Protein AF-A0A1X0IWE1-F1 (afdb_monomer_lite)

pLDDT: mean 73.01, std 16.5, range [47.62, 95.75]

Structure (mmCIF, N/CA/C/O backbone):
data_AF-A0A1X0IWE1-F1
#
_entry.id   AF-A0A1X0IWE1-F1
#
loop_
_atom_site.group_PDB
_atom_site.id
_atom_site.type_symbol
_atom_site.label_atom_id
_atom_site.label_alt_id
_atom_site.label_comp_id
_atom_site.label_asym_id
_atom_site.label_entity_id
_atom_site.label_seq_id
_atom_site.pdbx_PDB_ins_code
_atom_site.Cartn_x
_atom_site.Cartn_y
_atom_site.Cartn_z
_atom_site.occupancy
_atom_site.B_iso_or_equiv
_atom_site.auth_seq_id
_atom_site.auth_comp_id
_atom_site.auth_asym_id
_atom_site.auth_atom_id
_atom_site.pdbx_PDB_model_num
ATOM 1 N N . MET A 1 1 ? 18.487 31.346 -13.617 1.00 50.22 1 MET A N 1
ATOM 2 C CA . MET A 1 1 ? 17.050 31.021 -13.475 1.00 50.22 1 MET A CA 1
ATOM 3 C C . MET A 1 1 ? 16.909 29.533 -13.162 1.00 50.22 1 MET A C 1
ATOM 5 O O . MET A 1 1 ? 16.405 28.768 -13.969 1.00 50.22 1 MET A O 1
ATOM 9 N N . THR A 1 2 ? 17.403 29.115 -11.999 1.00 60.31 2 THR A N 1
ATOM 10 C CA . THR A 1 2 ? 17.423 27.707 -11.577 1.00 60.31 2 THR A CA 1
ATOM 11 C C . THR A 1 2 ? 17.333 27.721 -10.062 1.00 60.31 2 THR A C 1
ATOM 13 O O . THR A 1 2 ? 18.298 28.065 -9.383 1.00 60.31 2 THR A O 1
ATOM 16 N N . THR A 1 3 ? 16.139 27.483 -9.527 1.00 59.19 3 THR A N 1
ATOM 17 C CA . THR A 1 3 ? 15.910 27.519 -8.083 1.00 59.19 3 THR A CA 1
ATOM 18 C C . THR A 1 3 ? 16.243 26.168 -7.467 1.00 59.19 3 THR A C 1
ATOM 20 O O . THR A 1 3 ? 15.710 25.133 -7.867 1.00 59.19 3 THR A O 1
ATOM 23 N N . LEU A 1 4 ? 17.135 26.234 -6.483 1.00 60.75 4 LEU A N 1
ATOM 24 C CA . LEU A 1 4 ? 17.439 25.241 -5.463 1.00 60.75 4 LEU A CA 1
ATOM 25 C C . LEU A 1 4 ? 16.189 24.506 -4.941 1.00 60.75 4 LEU A C 1
ATOM 27 O O . LEU A 1 4 ? 15.173 25.124 -4.638 1.00 60.75 4 LEU A O 1
ATOM 31 N N . GLY A 1 5 ? 16.348 23.206 -4.681 1.00 58.81 5 GLY A N 1
ATOM 32 C CA . GLY A 1 5 ? 15.872 22.642 -3.413 1.00 58.81 5 GLY A CA 1
ATOM 33 C C . GLY A 1 5 ? 14.465 22.049 -3.346 1.00 58.81 5 GLY A C 1
ATOM 34 O O . GLY A 1 5 ? 14.011 21.749 -2.248 1.00 58.81 5 GLY A O 1
ATOM 35 N N . GLY A 1 6 ? 13.780 21.822 -4.464 1.00 59.59 6 GLY A N 1
ATOM 36 C CA . GLY A 1 6 ? 12.551 21.026 -4.486 1.00 59.59 6 GLY A CA 1
ATOM 37 C C . GLY A 1 6 ? 12.812 19.723 -5.216 1.00 59.59 6 GLY A C 1
ATOM 38 O O . GLY A 1 6 ? 13.010 19.753 -6.426 1.00 59.59 6 GLY A O 1
ATOM 39 N N . LEU A 1 7 ? 12.854 18.605 -4.487 1.00 63.31 7 LEU A N 1
ATOM 40 C CA . LEU A 1 7 ? 12.877 17.237 -5.017 1.00 63.31 7 LEU A CA 1
ATOM 41 C C . LEU A 1 7 ? 12.071 17.183 -6.315 1.00 63.31 7 LEU A C 1
ATOM 43 O O . LEU A 1 7 ? 10.848 17.313 -6.265 1.00 63.31 7 LEU A O 1
ATOM 47 N N . GLN A 1 8 ? 12.745 17.087 -7.470 1.00 68.56 8 GLN A N 1
ATOM 48 C CA . GLN A 1 8 ? 12.017 17.183 -8.729 1.00 68.56 8 GLN A CA 1
ATOM 49 C C . GLN A 1 8 ? 10.981 16.059 -8.719 1.00 68.56 8 GLN A C 1
ATOM 51 O O . GLN A 1 8 ? 11.393 14.904 -8.581 1.00 68.56 8 GLN A O 1
ATOM 56 N N . PRO A 1 9 ? 9.675 16.355 -8.856 1.00 78.12 9 PRO A N 1
ATOM 57 C CA . PRO A 1 9 ? 8.620 15.342 -8.801 1.00 78.12 9 PRO A CA 1
ATOM 58 C C . PRO A 1 9 ? 8.896 14.158 -9.740 1.00 78.12 9 PRO A C 1
ATOM 60 O O . PRO A 1 9 ? 8.534 13.022 -9.451 1.00 78.12 9 PRO A O 1
ATOM 63 N N . MET A 1 10 ? 9.654 14.413 -10.809 1.00 84.75 10 MET A N 1
ATOM 64 C CA . MET A 1 10 ? 10.177 13.412 -11.735 1.00 84.75 10 MET A CA 1
ATOM 65 C C . MET A 1 10 ? 10.980 12.279 -11.072 1.00 84.75 10 MET A C 1
ATOM 67 O O . MET A 1 10 ? 10.836 11.136 -11.492 1.00 84.75 10 MET A O 1
ATOM 71 N N . HIS A 1 11 ? 11.770 12.532 -10.021 1.00 85.44 11 HIS A N 1
ATOM 72 C CA . HIS A 1 11 ? 12.520 11.474 -9.323 1.00 85.44 11 HIS A CA 1
ATOM 73 C C . HIS A 1 11 ? 11.579 10.495 -8.617 1.00 85.44 11 HIS A C 1
ATOM 75 O O . HIS A 1 11 ? 11.768 9.285 -8.706 1.00 85.44 11 HIS A O 1
ATOM 81 N N . TRP A 1 12 ? 10.528 11.004 -7.969 1.00 87.88 12 TRP A N 1
ATOM 82 C CA . TRP A 1 12 ? 9.516 10.167 -7.323 1.00 87.88 12 TRP A CA 1
ATOM 83 C C . TRP A 1 12 ? 8.756 9.310 -8.331 1.00 87.88 12 TRP A C 1
ATOM 85 O O . TRP A 1 12 ? 8.531 8.128 -8.078 1.00 87.88 12 TRP A O 1
ATOM 95 N N . VAL A 1 13 ? 8.423 9.870 -9.497 1.00 90.12 13 VAL A N 1
ATOM 96 C CA . VAL A 1 13 ? 7.805 9.105 -10.589 1.00 90.12 13 VAL A CA 1
ATOM 97 C C . VAL A 1 13 ? 8.718 7.959 -11.027 1.00 90.12 13 VAL A C 1
ATOM 99 O O . VAL A 1 13 ? 8.257 6.824 -11.115 1.00 90.12 13 VAL A O 1
ATOM 102 N N . ILE A 1 14 ? 10.016 8.214 -11.225 1.00 91.69 14 ILE A N 1
ATOM 103 C CA . ILE A 1 14 ? 10.986 7.177 -11.613 1.00 91.69 14 ILE A CA 1
ATOM 104 C C . ILE A 1 14 ? 11.077 6.080 -10.545 1.00 91.69 14 ILE A C 1
ATOM 106 O O . ILE A 1 14 ? 11.038 4.899 -10.885 1.00 91.69 14 ILE A O 1
ATOM 110 N N . VAL A 1 15 ? 11.133 6.439 -9.259 1.00 91.56 15 VAL A N 1
ATOM 111 C CA . VAL A 1 15 ? 11.163 5.458 -8.161 1.00 91.56 15 VAL A CA 1
ATOM 112 C C . VAL A 1 15 ? 9.898 4.601 -8.149 1.00 91.56 15 VAL A C 1
ATOM 114 O O . VAL A 1 15 ? 10.001 3.380 -8.047 1.00 91.56 15 VAL A O 1
ATOM 117 N N . ILE A 1 16 ? 8.714 5.202 -8.306 1.00 90.94 16 ILE A N 1
ATOM 118 C CA . ILE A 1 16 ? 7.446 4.460 -8.371 1.00 90.94 16 ILE A CA 1
ATOM 119 C C . ILE A 1 16 ? 7.432 3.516 -9.575 1.00 90.94 16 ILE A C 1
ATOM 121 O O . ILE A 1 16 ? 6.998 2.375 -9.439 1.00 90.94 16 ILE A O 1
ATOM 125 N N . VAL A 1 17 ? 7.931 3.956 -10.732 1.00 92.38 17 VAL A N 1
ATOM 126 C CA . VAL A 1 17 ? 8.019 3.118 -11.935 1.00 92.38 17 VAL A CA 1
ATOM 127 C C . VAL A 1 17 ? 8.954 1.933 -11.701 1.00 92.38 17 VAL A C 1
ATOM 129 O O . VAL A 1 17 ? 8.559 0.797 -11.947 1.00 92.38 17 VAL A O 1
ATOM 132 N N . VAL A 1 18 ? 10.155 2.157 -11.165 1.00 93.56 18 VAL A N 1
ATOM 133 C CA . VAL A 1 18 ? 11.112 1.078 -10.862 1.00 93.56 18 VAL A CA 1
ATOM 134 C C . VAL A 1 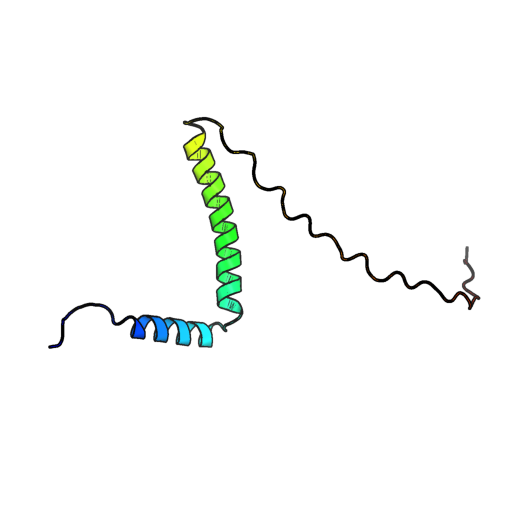18 ? 10.536 0.107 -9.827 1.00 93.56 18 VAL A C 1
ATOM 136 O O . VAL A 1 18 ? 10.610 -1.107 -10.011 1.00 93.56 18 VAL A O 1
ATOM 139 N N . PHE A 1 19 ? 9.892 0.617 -8.778 1.00 92.00 19 PHE A N 1
ATOM 140 C CA . PHE A 1 19 ? 9.222 -0.205 -7.772 1.00 92.00 19 PHE A CA 1
ATOM 141 C C . PHE A 1 19 ? 8.073 -1.021 -8.385 1.00 92.00 19 PHE A C 1
ATOM 143 O O . PHE A 1 19 ? 7.950 -2.216 -8.126 1.00 92.00 19 PHE A O 1
ATOM 150 N N . ALA A 1 20 ? 7.261 -0.420 -9.256 1.00 91.00 20 ALA A N 1
ATOM 151 C CA . ALA A 1 20 ? 6.193 -1.115 -9.969 1.00 91.00 20 ALA A CA 1
ATOM 152 C C . ALA A 1 20 ? 6.722 -2.175 -10.948 1.00 91.00 20 ALA A C 1
ATOM 154 O O . ALA A 1 20 ? 6.035 -3.169 -11.167 1.00 91.00 20 ALA A O 1
ATOM 155 N N . LEU A 1 21 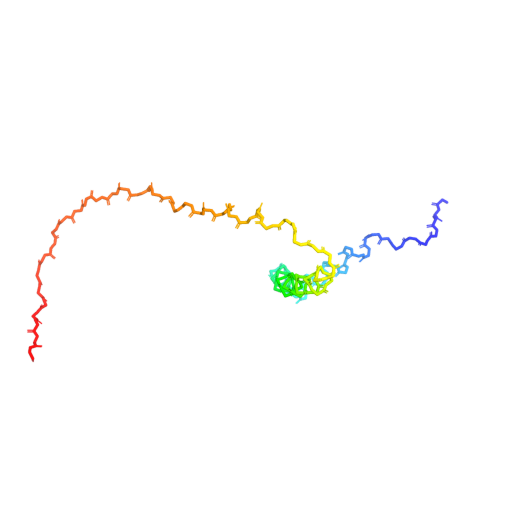? 7.919 -2.005 -11.515 1.00 92.38 21 LEU A N 1
ATOM 156 C CA . LEU A 1 21 ? 8.567 -3.022 -12.351 1.00 92.38 21 LEU A CA 1
ATOM 157 C C . LEU A 1 21 ? 9.112 -4.191 -11.517 1.00 92.38 21 LEU A C 1
ATOM 159 O O . LEU A 1 21 ? 8.931 -5.340 -11.905 1.00 92.38 21 LEU A O 1
ATOM 163 N N . LEU A 1 22 ? 9.720 -3.912 -10.359 1.00 92.06 22 LEU A N 1
ATOM 164 C CA . LEU A 1 22 ? 10.256 -4.930 -9.442 1.00 92.06 22 LEU A CA 1
ATOM 165 C C . LEU A 1 22 ? 9.153 -5.772 -8.789 1.00 92.06 22 LEU A C 1
ATOM 167 O O . LEU A 1 22 ? 9.223 -6.998 -8.773 1.00 92.06 22 LEU A O 1
ATOM 171 N N . PHE A 1 23 ? 8.132 -5.112 -8.243 1.00 89.19 23 PHE A N 1
ATOM 172 C CA . PHE A 1 23 ? 7.028 -5.775 -7.546 1.00 89.19 23 PHE A CA 1
ATOM 173 C C . PHE A 1 23 ? 5.898 -6.187 -8.498 1.00 89.19 23 PHE A C 1
ATOM 175 O O . PHE A 1 23 ? 5.104 -7.070 -8.179 1.00 89.19 23 PHE A O 1
ATOM 182 N N . GLY A 1 24 ? 5.819 -5.573 -9.676 1.00 86.12 24 GLY A N 1
ATOM 183 C CA . GLY A 1 24 ? 4.742 -5.752 -10.641 1.00 86.12 24 GLY A CA 1
ATOM 184 C C . GLY A 1 24 ? 3.566 -4.799 -10.397 1.00 86.12 24 GLY A C 1
ATOM 185 O O . GLY A 1 24 ? 3.079 -4.638 -9.273 1.00 86.12 24 GLY A O 1
ATOM 186 N N . ALA A 1 25 ? 3.025 -4.236 -11.482 1.00 84.12 25 ALA A N 1
ATOM 187 C CA . ALA A 1 25 ? 1.894 -3.300 -11.454 1.00 84.12 25 ALA A CA 1
ATOM 188 C C . ALA A 1 25 ? 0.633 -3.867 -10.769 1.00 84.12 25 ALA A C 1
ATOM 190 O O . ALA A 1 25 ? -0.199 -3.108 -10.280 1.00 84.12 25 ALA A O 1
ATOM 191 N N . LYS A 1 26 ? 0.495 -5.200 -10.696 1.00 85.38 26 LYS A N 1
ATOM 192 C CA . LYS A 1 26 ? -0.640 -5.872 -10.046 1.00 85.38 26 LYS A CA 1
ATOM 193 C C . LYS A 1 26 ? -0.448 -6.117 -8.545 1.00 85.38 26 LYS A C 1
ATOM 195 O O . LYS A 1 26 ? -1.436 -6.368 -7.865 1.00 85.38 26 LYS A O 1
ATOM 200 N N . LYS A 1 27 ? 0.783 -6.059 -8.019 1.00 86.56 27 LYS A N 1
ATOM 201 C CA . LYS A 1 27 ? 1.077 -6.328 -6.596 1.00 86.56 27 LYS A CA 1
ATOM 202 C C . LYS A 1 27 ? 1.021 -5.078 -5.732 1.00 86.56 27 LYS A C 1
ATOM 204 O O . LYS A 1 27 ? 0.498 -5.147 -4.630 1.00 86.56 27 LYS A O 1
ATOM 209 N N . LEU A 1 28 ? 1.457 -3.930 -6.247 1.00 90.94 28 LEU A N 1
ATOM 210 C CA . LEU A 1 28 ? 1.296 -2.635 -5.575 1.00 90.94 28 LEU A CA 1
ATOM 211 C C . LEU A 1 28 ? -0.150 -2.346 -5.113 1.00 90.94 28 LEU A C 1
ATOM 213 O O . LEU A 1 28 ? -0.344 -2.086 -3.925 1.00 90.94 28 LEU A O 1
ATOM 217 N N . PRO A 1 29 ? -1.176 -2.413 -5.988 1.00 85.12 29 PRO A N 1
ATOM 218 C CA . PRO A 1 29 ? -2.553 -2.129 -5.583 1.00 85.12 29 PRO A CA 1
ATOM 219 C C . PRO A 1 29 ? -3.126 -3.199 -4.648 1.00 85.12 29 PRO A C 1
ATOM 221 O O . PRO A 1 29 ? -3.961 -2.889 -3.804 1.00 85.12 29 PRO A O 1
ATOM 224 N N . ASP A 1 30 ? -2.676 -4.446 -4.777 1.00 91.31 30 ASP A N 1
ATOM 225 C CA . A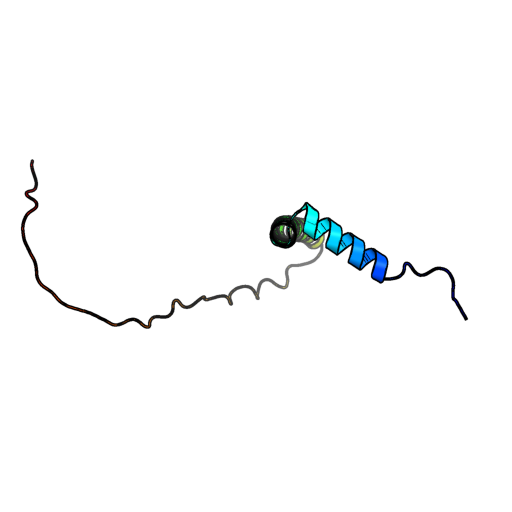SP A 1 30 ? -3.111 -5.561 -3.934 1.00 91.31 30 ASP A CA 1
ATOM 226 C C . ASP A 1 30 ? -2.578 -5.421 -2.498 1.00 91.31 30 ASP A C 1
ATOM 228 O O . ASP A 1 30 ? -3.344 -5.488 -1.535 1.00 91.31 30 ASP A O 1
ATOM 232 N N . LEU A 1 31 ? -1.288 -5.088 -2.358 1.00 92.19 31 LEU A N 1
ATOM 233 C CA . LEU A 1 31 ? -0.653 -4.752 -1.082 1.00 92.19 31 LEU A CA 1
ATOM 234 C C . LEU A 1 31 ? -1.275 -3.498 -0.462 1.00 92.19 31 LEU A C 1
ATOM 236 O O . LEU A 1 31 ? -1.600 -3.492 0.719 1.00 92.19 31 LEU A O 1
ATOM 240 N N . ALA A 1 32 ? -1.503 -2.445 -1.249 1.00 92.44 32 ALA A N 1
ATOM 241 C CA . ALA A 1 32 ? -2.162 -1.239 -0.755 1.00 92.44 32 ALA A CA 1
ATOM 242 C C . ALA A 1 32 ? -3.592 -1.524 -0.261 1.00 92.44 32 ALA A C 1
ATOM 244 O O . ALA A 1 32 ? -4.001 -0.986 0.768 1.00 92.44 32 ALA A O 1
ATOM 245 N N . ARG A 1 33 ? -4.352 -2.392 -0.947 1.00 92.31 33 ARG A N 1
ATOM 246 C CA . ARG A 1 33 ? -5.697 -2.802 -0.510 1.00 92.31 33 ARG A CA 1
ATOM 247 C C . ARG A 1 33 ? -5.670 -3.629 0.771 1.00 92.31 33 ARG A C 1
ATOM 249 O O . ARG A 1 33 ? -6.486 -3.367 1.654 1.00 92.31 33 ARG A O 1
ATOM 256 N N . SER A 1 34 ? -4.771 -4.605 0.888 1.00 93.31 34 SER A N 1
ATOM 257 C CA . SER A 1 34 ? -4.677 -5.442 2.092 1.00 93.31 34 SER A CA 1
ATOM 258 C C . SER A 1 34 ? -4.199 -4.633 3.300 1.00 93.31 34 SER A C 1
ATOM 260 O O . SER A 1 34 ? -4.848 -4.667 4.346 1.00 93.31 34 SER A O 1
ATOM 262 N N . LEU A 1 35 ? -3.159 -3.810 3.128 1.00 95.00 35 LEU A N 1
ATOM 263 C CA . LEU A 1 35 ? -2.677 -2.873 4.145 1.00 95.00 35 LEU A CA 1
ATOM 264 C C . LEU A 1 35 ? -3.753 -1.850 4.515 1.00 95.00 35 LEU A C 1
ATOM 266 O O . LEU A 1 35 ? -3.978 -1.602 5.695 1.00 95.00 35 LEU A O 1
ATOM 270 N N . GLY A 1 36 ? -4.469 -1.298 3.534 1.00 93.38 36 GLY A N 1
ATOM 271 C CA . GLY A 1 36 ? -5.560 -0.352 3.764 1.00 93.38 36 GLY A CA 1
ATOM 272 C C . GLY A 1 36 ? -6.716 -0.958 4.561 1.00 93.38 36 GLY A C 1
ATOM 273 O O . GLY A 1 36 ? -7.276 -0.292 5.431 1.00 93.38 36 GLY A O 1
ATOM 274 N N . LYS A 1 37 ? -7.047 -2.231 4.321 1.00 94.75 37 LYS A N 1
ATOM 275 C CA . LYS A 1 37 ? -8.071 -2.956 5.084 1.00 94.75 37 LYS A CA 1
ATOM 276 C C . LYS A 1 37 ? -7.640 -3.160 6.542 1.00 94.75 37 LYS A C 1
ATOM 278 O O . LYS A 1 37 ? -8.433 -2.865 7.433 1.00 94.75 37 LYS A O 1
ATOM 283 N N . SER A 1 38 ? -6.389 -3.559 6.786 1.00 94.62 38 SER A N 1
ATOM 284 C CA . SER A 1 38 ? -5.832 -3.675 8.144 1.00 94.62 38 SER A CA 1
ATOM 285 C C . SER A 1 38 ? -5.761 -2.322 8.862 1.00 94.62 38 SER A C 1
ATOM 287 O O . SER A 1 38 ? -6.177 -2.212 10.013 1.00 94.62 38 SER A O 1
ATOM 289 N N . LEU A 1 39 ? -5.315 -1.266 8.170 1.00 95.75 39 LEU A N 1
ATOM 290 C CA . LEU A 1 39 ? -5.281 0.096 8.712 1.00 95.75 39 LEU A CA 1
ATOM 291 C C . LEU A 1 39 ? -6.680 0.626 9.025 1.00 95.75 39 LEU A C 1
ATOM 293 O O . LEU A 1 39 ? -6.833 1.350 10.000 1.00 95.75 39 LEU A O 1
ATOM 297 N N . ARG A 1 40 ? -7.698 0.295 8.223 1.00 92.56 40 ARG A N 1
ATOM 298 C CA . ARG A 1 40 ? -9.082 0.721 8.468 1.00 92.56 40 ARG A CA 1
ATOM 299 C C . ARG A 1 40 ? -9.635 0.107 9.748 1.00 92.56 40 ARG A C 1
ATOM 301 O O . ARG A 1 40 ? -10.227 0.840 10.530 1.00 92.56 40 ARG A O 1
ATOM 308 N N . ILE A 1 41 ? -9.425 -1.193 9.957 1.00 93.44 41 ILE A N 1
ATOM 309 C CA . ILE A 1 41 ? -9.857 -1.887 11.179 1.00 93.44 41 ILE A CA 1
ATOM 310 C C . ILE A 1 41 ? -9.149 -1.271 12.385 1.00 93.44 41 ILE A C 1
ATOM 312 O O . ILE A 1 41 ? -9.810 -0.790 13.297 1.00 93.44 41 ILE A O 1
ATOM 316 N N . PHE A 1 42 ? -7.822 -1.143 12.320 1.00 94.44 42 PHE A N 1
ATOM 317 C CA . PHE A 1 42 ? -7.040 -0.518 13.384 1.00 94.44 42 PHE A CA 1
ATOM 318 C C . PHE A 1 42 ? -7.463 0.935 13.655 1.00 94.44 42 PHE A C 1
ATOM 320 O O . PHE A 1 42 ? -7.604 1.345 14.799 1.00 94.44 42 PHE A O 1
ATOM 327 N N . LYS A 1 43 ? -7.719 1.734 12.612 1.00 90.00 43 LYS A N 1
ATOM 328 C CA . LYS A 1 43 ? -8.210 3.114 12.739 1.00 90.00 43 LYS A CA 1
ATOM 329 C C . LYS A 1 43 ? -9.576 3.159 13.419 1.00 90.00 43 LYS A C 1
ATOM 331 O O . LYS A 1 43 ? -9.796 4.066 14.213 1.00 90.00 43 LYS A O 1
ATOM 336 N N . SER A 1 44 ? -10.476 2.235 13.087 1.00 89.69 44 SER A N 1
ATOM 337 C CA . SER A 1 44 ? -11.800 2.122 13.703 1.00 89.69 44 SER A CA 1
ATOM 338 C C . SER A 1 44 ? -11.699 1.744 15.176 1.00 89.69 44 SER A C 1
ATOM 340 O O . SER A 1 44 ? -12.289 2.445 15.989 1.00 89.69 44 SER A O 1
ATOM 342 N N . GLU A 1 45 ? -10.893 0.740 15.523 1.00 89.50 45 GLU A N 1
ATOM 343 C CA . GLU A 1 45 ? -10.657 0.338 16.918 1.00 89.50 45 GLU A CA 1
ATOM 344 C C . GLU A 1 45 ? -9.998 1.470 17.720 1.00 89.50 45 GLU A C 1
ATOM 346 O O . GLU A 1 45 ? -10.478 1.853 18.780 1.00 89.50 45 GLU A O 1
ATOM 351 N N . VAL A 1 46 ? -8.956 2.111 17.182 1.00 90.56 46 VAL A N 1
ATOM 352 C CA . VAL A 1 46 ? -8.309 3.266 17.832 1.00 90.56 46 VAL A CA 1
ATOM 353 C C . VAL A 1 46 ? -9.267 4.453 17.966 1.00 90.56 46 VAL A C 1
ATOM 355 O O . VAL A 1 46 ? -9.215 5.185 18.955 1.00 90.56 46 VAL A O 1
ATOM 358 N N . LYS A 1 47 ? -10.145 4.676 16.982 1.00 87.94 47 LYS A N 1
ATOM 359 C CA . LYS A 1 47 ? -11.147 5.746 17.035 1.00 87.94 47 LYS A CA 1
ATOM 360 C C . LYS A 1 47 ? -12.243 5.442 18.048 1.00 87.94 47 LYS A C 1
ATOM 362 O O . LYS A 1 47 ? -12.713 6.393 18.661 1.00 87.94 47 LYS A O 1
ATOM 367 N N . GLU A 1 48 ? -12.625 4.180 18.219 1.00 83.69 48 GLU A N 1
ATOM 368 C CA . GLU A 1 48 ? -13.548 3.726 19.260 1.00 83.69 48 GLU A CA 1
ATOM 369 C C . GLU A 1 48 ? -12.936 3.968 20.640 1.00 83.69 48 GLU A C 1
ATOM 371 O O . GLU A 1 48 ? -13.534 4.683 21.430 1.00 83.69 48 GLU A O 1
ATOM 376 N N . LEU A 1 49 ? -11.684 3.556 20.868 1.00 81.56 49 LEU A N 1
ATOM 377 C CA . LEU A 1 49 ? -10.958 3.843 22.114 1.00 81.56 49 LEU A CA 1
ATOM 378 C C . LEU A 1 49 ? -10.847 5.350 22.408 1.00 81.56 49 LEU A C 1
ATOM 380 O O . LEU A 1 49 ? -10.843 5.771 23.561 1.00 81.56 49 LEU A O 1
ATOM 384 N N . GLN A 1 50 ? -10.755 6.180 21.365 1.00 80.50 50 GLN A N 1
ATOM 385 C CA . GLN A 1 50 ? -10.756 7.638 21.493 1.00 80.50 50 GLN A CA 1
ATOM 386 C C . GLN A 1 50 ? -12.173 8.230 21.666 1.00 80.50 50 GLN A C 1
ATOM 388 O O . GLN A 1 50 ? -12.310 9.290 22.278 1.00 80.50 50 GLN A O 1
ATOM 393 N N . ASN A 1 51 ? -13.216 7.583 21.130 1.00 70.56 51 ASN A N 1
ATOM 394 C CA . ASN A 1 51 ? -14.623 8.009 21.216 1.00 70.56 51 ASN A CA 1
ATOM 395 C C . ASN A 1 51 ? -15.364 7.458 22.433 1.00 70.56 51 ASN A C 1
ATOM 397 O O . ASN A 1 51 ? -16.391 8.029 22.786 1.00 70.56 51 ASN A O 1
ATOM 401 N N . ASP A 1 52 ? -14.853 6.436 23.117 1.00 60.66 52 ASP A N 1
ATOM 402 C CA . ASP A 1 52 ? -15.426 5.936 24.3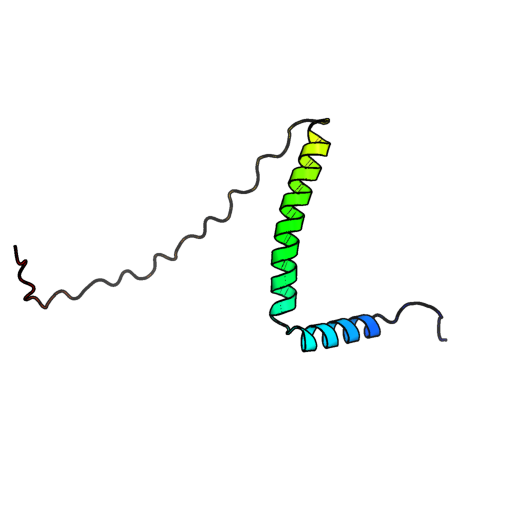74 1.00 60.66 52 ASP A CA 1
ATOM 403 C C . ASP A 1 52 ? -15.379 7.012 25.488 1.00 60.66 52 ASP A C 1
ATOM 405 O O . ASP A 1 52 ? -16.114 6.962 26.467 1.00 60.66 52 ASP A O 1
ATOM 409 N N . GLY A 1 53 ? -14.594 8.084 25.289 1.00 59.69 53 GLY A N 1
ATOM 410 C CA . GLY A 1 53 ? -14.644 9.319 26.084 1.00 59.69 53 GLY A CA 1
ATOM 411 C C . GLY A 1 53 ? -15.538 10.449 25.532 1.00 59.69 53 GLY A C 1
ATOM 412 O O . GLY A 1 53 ? -15.592 11.520 26.141 1.00 59.69 53 GLY A O 1
ATOM 413 N N . LYS A 1 54 ? -16.194 10.289 24.372 1.00 58.94 54 LYS A N 1
ATOM 414 C CA . LYS A 1 54 ? -16.930 11.366 23.677 1.00 58.94 54 LYS A CA 1
ATOM 415 C C . LYS A 1 54 ? -17.993 10.856 22.677 1.00 58.94 54 LYS A C 1
ATOM 417 O O . LYS A 1 54 ? -17.891 11.122 21.491 1.00 58.94 54 LYS A O 1
ATOM 422 N N . SER A 1 55 ? -19.049 10.237 23.200 1.00 49.97 55 SER A N 1
ATOM 423 C CA . SER A 1 55 ? -20.410 10.173 22.630 1.00 49.97 55 SER A CA 1
ATOM 424 C C . SER A 1 55 ? -20.628 9.539 21.246 1.00 49.97 55 SER A C 1
ATOM 426 O O . SER A 1 55 ? -20.208 10.028 20.203 1.00 49.97 55 SER A O 1
ATOM 428 N N . ALA A 1 56 ? -21.471 8.509 21.275 1.00 54.47 56 ALA A N 1
ATOM 429 C CA . ALA A 1 56 ? -22.160 7.897 20.153 1.00 54.47 56 ALA A CA 1
ATOM 430 C C . ALA A 1 56 ? -22.939 8.911 19.293 1.00 54.47 56 ALA A C 1
ATOM 432 O O . ALA A 1 56 ? -23.973 9.419 19.713 1.00 54.47 56 ALA A O 1
ATOM 433 N N . ASP A 1 57 ? -22.474 9.148 18.069 1.00 55.94 57 ASP A N 1
ATOM 434 C CA . ASP A 1 57 ? -23.293 9.608 16.947 1.00 55.94 57 ASP A CA 1
ATOM 435 C C . ASP A 1 57 ? -22.584 9.199 15.643 1.00 55.94 57 ASP A C 1
ATOM 437 O 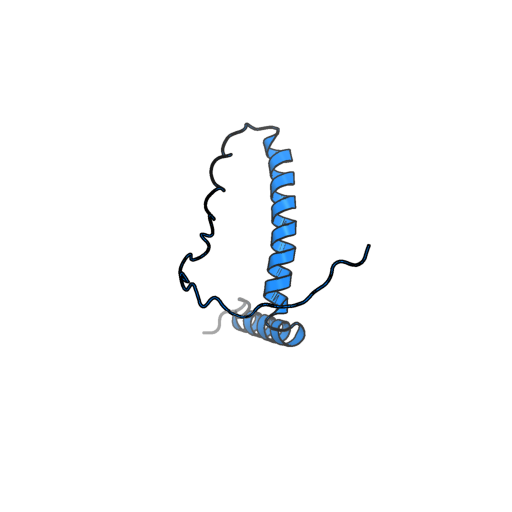O . ASP A 1 57 ? -21.356 9.202 15.575 1.00 55.94 57 ASP A O 1
ATOM 441 N N . THR A 1 58 ? -23.325 8.868 14.586 1.00 56.28 58 THR A N 1
ATOM 442 C CA . THR A 1 58 ? -22.841 8.361 13.277 1.00 56.28 58 THR A CA 1
ATOM 443 C C . THR A 1 58 ? -22.666 6.834 13.148 1.00 56.28 58 THR A C 1
ATOM 445 O O . THR A 1 58 ? -21.624 6.332 12.728 1.00 56.28 58 THR A O 1
ATOM 448 N N . ALA A 1 59 ? -23.735 6.077 13.402 1.00 56.84 59 ALA A N 1
ATOM 449 C CA . ALA A 1 59 ? -23.909 4.710 12.893 1.00 56.84 59 ALA A CA 1
ATOM 450 C C . ALA A 1 59 ? -25.109 4.648 11.929 1.00 56.84 59 ALA A C 1
ATOM 452 O O . ALA A 1 59 ? -26.103 3.987 12.196 1.00 56.84 59 ALA A O 1
ATOM 453 N N . ALA A 1 60 ? -25.045 5.381 10.813 1.00 56.41 60 ALA A N 1
ATOM 454 C CA . ALA A 1 60 ? -26.061 5.314 9.760 1.00 56.41 60 ALA A CA 1
ATOM 455 C C . ALA A 1 60 ? -25.485 5.755 8.406 1.00 56.41 60 ALA A C 1
ATOM 457 O O . ALA A 1 60 ? -25.799 6.840 7.936 1.00 56.41 60 ALA A O 1
ATOM 458 N N . GLN A 1 61 ? -24.599 4.950 7.804 1.00 55.38 61 GLN A N 1
ATOM 459 C CA . GLN A 1 61 ? -24.298 4.981 6.358 1.00 55.38 61 GLN A CA 1
ATOM 460 C C . GLN A 1 61 ? -23.285 3.880 6.000 1.00 55.38 61 GLN A C 1
ATOM 462 O O . GLN A 1 61 ? -22.090 4.123 5.864 1.00 55.38 61 GLN A O 1
ATOM 467 N N . ALA A 1 62 ? -23.757 2.637 5.890 1.00 54.53 62 ALA A N 1
ATOM 468 C CA . ALA A 1 62 ? -23.041 1.562 5.190 1.00 54.53 62 ALA A CA 1
ATOM 469 C C . ALA A 1 62 ? -23.989 0.395 4.854 1.00 54.53 62 ALA A C 1
ATOM 471 O O . ALA A 1 62 ? -23.691 -0.762 5.123 1.00 54.53 62 ALA A O 1
ATOM 472 N N . VAL A 1 63 ? -25.151 0.700 4.281 1.00 56.00 63 VAL A N 1
ATOM 473 C CA . VAL A 1 63 ? -26.032 -0.285 3.632 1.00 56.00 63 VAL A CA 1
ATOM 474 C C . VAL A 1 63 ? -26.437 0.287 2.283 1.00 56.00 63 VAL A C 1
ATOM 476 O O . VAL A 1 63 ? -27.564 0.698 2.071 1.00 56.00 63 VAL A O 1
ATOM 479 N N . GLU A 1 64 ? -25.466 0.379 1.376 1.00 60.66 64 GLU A N 1
ATOM 480 C CA . GLU A 1 64 ? -25.731 0.694 -0.029 1.00 60.66 64 GLU A CA 1
ATOM 481 C C . GLU A 1 64 ? -24.637 0.082 -0.913 1.00 60.66 64 GLU A C 1
ATOM 483 O O . GLU A 1 64 ? -23.847 0.752 -1.563 1.00 60.66 64 GLU A O 1
ATOM 488 N N . GLN A 1 65 ? -24.542 -1.246 -0.875 1.00 47.62 65 GLN A N 1
ATOM 489 C CA . GLN A 1 65 ? -23.992 -2.044 -1.973 1.00 47.62 65 GLN A CA 1
ATOM 490 C C . GLN A 1 65 ? -24.811 -3.335 -2.061 1.00 47.62 65 GLN A C 1
ATOM 492 O O . GLN A 1 65 ? -24.335 -4.452 -1.883 1.00 47.62 65 GLN A O 1
ATOM 497 N N . GLN A 1 66 ? -26.104 -3.137 -2.318 1.00 52.81 66 GLN A N 1
ATOM 498 C CA . GLN A 1 66 ? -26.993 -4.139 -2.884 1.00 52.81 66 GLN A CA 1
ATOM 499 C C . GLN A 1 66 ? -26.521 -4.387 -4.324 1.00 52.81 66 GLN A C 1
ATOM 501 O O . GLN A 1 66 ? -26.976 -3.740 -5.266 1.00 52.81 66 GLN A O 1
ATOM 506 N N . GLN A 1 67 ? -25.549 -5.280 -4.508 1.00 48.50 67 GLN A N 1
ATOM 507 C CA . GLN A 1 67 ? -25.231 -5.788 -5.836 1.00 48.50 67 GLN A CA 1
ATOM 508 C C . GLN A 1 67 ? -26.366 -6.721 -6.253 1.00 48.50 67 GLN A C 1
ATOM 510 O O . GLN A 1 67 ? -26.390 -7.897 -5.906 1.00 48.50 67 GLN A O 1
ATOM 515 N N . VAL A 1 68 ? -27.336 -6.147 -6.958 1.00 54.22 68 VAL A N 1
ATOM 516 C CA . VAL A 1 68 ? -28.364 -6.852 -7.722 1.00 54.22 68 VAL A CA 1
ATOM 517 C C . VAL A 1 68 ? -27.658 -7.796 -8.707 1.00 54.22 68 VAL A C 1
ATOM 519 O O . VAL A 1 68 ? -26.923 -7.313 -9.574 1.00 54.22 68 VAL A O 1
ATOM 522 N N . PRO A 1 69 ? -27.831 -9.126 -8.606 1.00 65.69 69 PRO A N 1
ATOM 523 C CA . PRO A 1 69 ? -27.509 -10.023 -9.706 1.00 65.69 69 PRO A CA 1
ATOM 524 C C . PRO A 1 69 ? -28.367 -9.615 -10.913 1.00 65.69 69 PRO A C 1
ATOM 526 O O . PRO A 1 69 ? -29.577 -9.438 -10.743 1.00 65.69 69 PRO A O 1
ATOM 529 N N . PRO A 1 70 ? -27.801 -9.455 -12.122 1.00 66.88 70 PRO A N 1
ATOM 530 C CA . PRO A 1 70 ? -28.604 -9.266 -13.319 1.00 66.88 70 PRO A CA 1
ATOM 531 C C . PRO A 1 70 ? -29.451 -10.522 -13.551 1.00 66.88 70 PRO A C 1
ATOM 533 O O . PRO A 1 70 ? -28.977 -11.533 -14.065 1.00 66.88 70 PRO A O 1
ATOM 536 N N . ALA A 1 71 ? -30.720 -10.462 -13.161 1.00 62.25 71 ALA A N 1
ATOM 537 C CA . ALA A 1 71 ? -31.749 -11.346 -13.676 1.00 62.25 71 ALA A CA 1
ATOM 538 C C . ALA A 1 71 ? -32.027 -10.937 -15.132 1.00 62.25 71 ALA A C 1
ATOM 540 O O . ALA A 1 71 ? -32.914 -10.135 -15.407 1.00 62.25 71 ALA A O 1
ATOM 541 N N . ALA A 1 72 ? -31.212 -11.445 -16.056 1.00 60.78 72 ALA A N 1
ATOM 542 C CA . ALA A 1 72 ? -31.440 -11.364 -17.496 1.00 60.78 72 ALA A CA 1
ATOM 543 C C . ALA A 1 72 ? -30.789 -12.563 -18.204 1.00 60.78 72 ALA A C 1
ATOM 545 O O . ALA A 1 72 ? -29.849 -12.422 -18.977 1.00 60.78 72 ALA A O 1
ATOM 546 N N . ALA A 1 73 ? -31.298 -13.753 -17.901 1.00 53.94 73 ALA A N 1
ATOM 547 C CA . ALA A 1 73 ? -31.325 -14.884 -18.822 1.00 53.94 73 ALA A CA 1
ATOM 548 C C . ALA A 1 73 ? -32.494 -15.782 -18.401 1.00 53.94 73 ALA A C 1
ATOM 550 O O . ALA A 1 73 ? -32.330 -16.853 -17.824 1.00 53.94 73 ALA A O 1
ATOM 551 N N . VAL A 1 74 ? -33.708 -15.280 -18.631 1.00 61.75 74 VAL A N 1
ATOM 552 C CA . VAL A 1 74 ? -34.845 -16.163 -18.873 1.00 61.75 74 VAL A CA 1
ATOM 553 C C . VAL A 1 74 ? -34.589 -16.772 -20.246 1.00 61.75 74 VAL A C 1
ATOM 555 O O . VAL A 1 74 ? -34.924 -16.172 -21.259 1.00 61.75 74 VAL A O 1
ATOM 558 N N . GLU A 1 75 ? -33.955 -17.936 -20.273 1.00 61.00 75 GLU A N 1
ATOM 559 C CA . GLU A 1 75 ? -34.119 -18.881 -21.371 1.00 61.00 75 GLU A CA 1
ATOM 560 C C . GLU A 1 75 ? -34.245 -20.279 -20.761 1.00 61.00 75 GLU A C 1
ATOM 562 O O . GLU A 1 75 ? -33.282 -20.914 -20.342 1.00 61.00 75 GLU A O 1
ATOM 567 N N . ALA A 1 76 ? -35.491 -20.714 -20.630 1.00 60.38 76 ALA A N 1
ATOM 568 C CA . ALA A 1 76 ? -35.884 -22.108 -20.506 1.00 60.38 76 ALA A CA 1
ATOM 569 C C . ALA A 1 76 ? -36.737 -22.423 -21.748 1.00 60.38 76 ALA A C 1
ATOM 571 O O . ALA A 1 76 ? -37.415 -21.503 -22.215 1.00 60.38 76 ALA A O 1
ATOM 572 N N . PRO A 1 77 ? -36.879 -23.676 -22.224 1.00 61.25 77 PRO A N 1
ATOM 573 C CA . PRO A 1 77 ? -36.066 -24.893 -22.081 1.00 61.25 77 PRO A CA 1
ATOM 574 C C . PRO A 1 77 ? -35.753 -25.542 -23.469 1.00 61.25 77 PRO A C 1
ATOM 576 O O . PRO A 1 77 ? -36.228 -25.076 -24.503 1.00 61.25 77 PRO A O 1
ATOM 579 N N . PRO A 1 78 ? -35.036 -26.679 -23.518 1.00 56.50 78 PRO A N 1
ATOM 580 C CA . PRO A 1 78 ? -35.746 -27.880 -23.953 1.00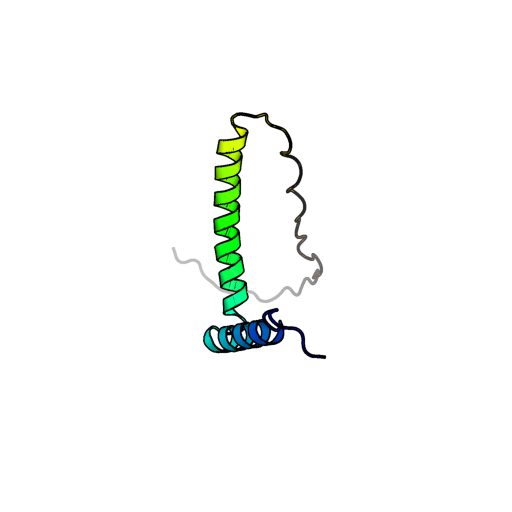 56.50 78 PRO A CA 1
ATOM 581 C C . PRO A 1 78 ? -35.574 -29.029 -22.958 1.00 56.50 78 PRO A C 1
ATOM 583 O O . PRO A 1 78 ? -34.480 -29.421 -22.562 1.00 56.50 78 PRO A O 1
ATOM 586 N N . ILE A 1 79 ? -36.727 -29.545 -22.560 1.00 60.34 79 ILE A N 1
ATOM 587 C CA . ILE A 1 79 ? -36.945 -30.890 -22.037 1.00 60.34 79 ILE A CA 1
ATOM 588 C C . ILE A 1 79 ? -36.513 -31.951 -23.072 1.00 60.34 79 ILE A C 1
ATOM 590 O O . ILE A 1 79 ? -36.545 -31.681 -24.265 1.00 60.34 79 ILE A O 1
ATOM 594 N N . GLU A 1 80 ? -36.199 -33.153 -22.568 1.00 54.53 80 GLU A N 1
ATOM 595 C CA . GLU A 1 80 ? -35.900 -34.435 -23.254 1.00 54.53 80 GLU A CA 1
ATOM 596 C C . GLU A 1 80 ? -34.425 -34.878 -23.360 1.00 54.53 80 GLU A C 1
ATOM 598 O O . GLU A 1 80 ? -33.704 -34.594 -24.309 1.00 54.53 80 GLU A O 1
ATOM 603 N N . THR A 1 81 ? -33.995 -35.700 -22.392 1.00 53.44 81 THR A N 1
ATOM 604 C CA . THR A 1 81 ? -33.703 -37.142 -22.594 1.00 53.44 81 THR A CA 1
ATOM 605 C C . THR A 1 81 ? -33.414 -37.823 -21.240 1.00 53.44 81 THR A C 1
ATOM 607 O O . THR A 1 81 ? -32.351 -37.710 -20.644 1.00 53.44 81 THR A O 1
ATOM 610 N N . THR A 1 82 ? -34.419 -38.530 -20.723 1.00 57.84 82 THR A N 1
ATOM 611 C CA . THR A 1 82 ? -34.289 -39.717 -19.838 1.00 57.84 82 THR A CA 1
ATOM 612 C C . THR A 1 82 ? -33.660 -40.869 -20.665 1.00 57.84 82 THR A C 1
ATOM 614 O O . THR A 1 82 ? -33.819 -40.777 -21.884 1.00 57.84 82 THR A O 1
ATOM 617 N N . PRO A 1 83 ? -33.011 -41.955 -20.150 1.00 49.75 83 PRO A N 1
ATOM 618 C CA . PRO A 1 83 ? -33.079 -42.569 -18.806 1.00 49.75 83 PRO A CA 1
ATOM 619 C C . PRO A 1 83 ? -31.744 -43.075 -18.198 1.00 49.75 83 PRO A C 1
ATOM 621 O O . PRO A 1 83 ? -30.784 -43.380 -18.893 1.00 49.75 83 PRO A O 1
ATOM 624 N N . GLY A 1 84 ? -31.765 -43.379 -16.893 1.00 52.34 84 GLY A N 1
ATOM 625 C CA . GLY A 1 84 ? -31.073 -44.579 -16.397 1.00 52.34 84 GLY A CA 1
ATOM 626 C C . GLY A 1 84 ? -29.976 -44.365 -15.361 1.00 52.34 84 GLY A C 1
ATOM 627 O O . GLY A 1 84 ? -28.807 -44.541 -15.665 1.00 52.34 84 GLY A O 1
ATOM 628 N N . HIS A 1 85 ? -30.353 -44.109 -14.108 1.00 59.66 85 HIS A N 1
ATOM 629 C CA . HIS A 1 85 ? -29.499 -44.433 -12.963 1.00 59.66 85 HIS A CA 1
ATOM 630 C C . HIS A 1 85 ? -30.354 -45.117 -11.889 1.00 59.66 85 HIS A C 1
ATOM 632 O O . HIS A 1 85 ? -31.145 -44.491 -11.189 1.00 59.66 85 HIS A O 1
ATOM 638 N N . LYS A 1 86 ? -30.224 -46.446 -11.825 1.00 55.34 86 LYS A N 1
ATOM 639 C CA . LYS A 1 86 ? -30.779 -47.326 -10.789 1.00 55.34 86 LYS A CA 1
ATOM 640 C C . LYS A 1 86 ? -30.238 -46.912 -9.410 1.00 55.34 86 LYS A C 1
ATOM 642 O O . LYS A 1 86 ? -29.016 -46.844 -9.269 1.00 55.34 86 LYS A O 1
ATOM 647 N N . PRO A 1 87 ? -31.083 -46.738 -8.378 1.00 59.06 87 PRO A N 1
ATOM 648 C CA . PRO A 1 87 ? -30.618 -46.728 -7.000 1.00 59.06 87 PRO A CA 1
ATOM 649 C C . PRO A 1 87 ? -30.329 -48.180 -6.594 1.00 59.06 87 PRO A C 1
ATOM 651 O O . PRO A 1 87 ? -31.183 -49.058 -6.722 1.00 59.06 87 PRO A O 1
ATOM 654 N N . THR A 1 88 ? -29.097 -48.463 -6.180 1.00 66.44 88 THR A N 1
ATOM 655 C CA . THR A 1 88 ? -28.763 -49.748 -5.555 1.00 66.44 88 THR A CA 1
ATOM 656 C C . THR A 1 88 ? -28.842 -49.549 -4.052 1.00 66.44 88 THR A C 1
ATOM 658 O O . THR A 1 88 ? -28.164 -48.672 -3.524 1.00 66.44 88 THR A O 1
ATOM 661 N N . VAL A 1 89 ? -29.744 -50.323 -3.448 1.00 58.44 89 VAL A N 1
ATOM 662 C CA . VAL A 1 89 ? -29.859 -50.633 -2.016 1.00 58.44 89 VAL A CA 1
ATOM 663 C C . VAL A 1 89 ? -28.546 -51.108 -1.413 1.00 58.44 89 VAL A C 1
ATOM 665 O O . VAL A 1 89 ? -27.790 -51.791 -2.140 1.00 58.44 89 VAL A O 1
#

Radius of gyration: 28.09 Å; chains: 1; bounding box: 54×82×50 Å

Sequence (89 aa):
MTTLGGLQPMHWVIVIVVFALLFGAKKLPDLARSLGKSLRIFKSEVKELQNDGKSADTAAQAVEQQQVPPAAAVEAPPIETTPGHKPTV

Secondary structure (DSSP, 8-state):
--------HHHHHHHHHHHHHHH-TTHHHHHHHHHHHHHHHHHHHHHHHHHTTS-------------------------------PPP-

Foldseek 3Di:
DDDDDDPPVVVVVVVVVVVCVVCPVVRVVVVVVVVVVVVVVVVVVVVCVVCVVPDDDDPPDDPPPPPDDPPPDPDDDDDDDDDDDDDDD

Organism: NCBI:txid1578165

InterPro domains:
  IPR003369 Sec-independent protein translocase protein TatA/B/E [PF02416] (6-52)
  IPR006312 Sec-independent protein translocase protein TatA/E [MF_00236] (4-88)
  IPR006312 Sec-independent protein translocase protein TatA/E [TIGR01411] (6-51)